Protein AF-A0A170WEF5-F1 (afdb_monomer_lite)

Organism: Triatoma infestans (NCBI:txid30076)

Foldseek 3Di:
DVVVVVLVVPCPCVCPLLVVVVPDQEDEAEQEQDDCPDPPPPDRPNVVSVVSVVSVVVVCVVCCVRHHYPYYHYDDDD

Structure (mmCIF, N/CA/C/O backbone):
data_AF-A0A170WEF5-F1
#
_entry.id   AF-A0A170WEF5-F1
#
loop_
_atom_site.group_PDB
_atom_site.id
_atom_site.type_symbol
_atom_site.label_atom_id
_atom_site.label_alt_id
_atom_site.label_comp_id
_atom_site.label_asym_id
_atom_site.label_entity_id
_atom_site.label_seq_id
_atom_site.pdbx_PDB_ins_code
_atom_site.Cartn_x
_atom_site.Cartn_y
_atom_site.Cartn_z
_atom_site.occupancy
_atom_site.B_iso_or_equiv
_atom_site.auth_seq_id
_atom_site.auth_comp_id
_atom_site.auth_asym_id
_atom_site.auth_atom_id
_atom_site.pdbx_PDB_model_num
ATOM 1 N N . MET A 1 1 ? 20.109 11.763 -5.709 1.00 41.53 1 MET A N 1
ATOM 2 C CA . MET A 1 1 ? 20.170 11.883 -4.234 1.00 41.53 1 MET A CA 1
ATOM 3 C C . MET A 1 1 ? 18.963 12.623 -3.652 1.00 41.53 1 MET A C 1
ATOM 5 O O . MET A 1 1 ? 18.464 12.184 -2.627 1.00 41.53 1 MET A O 1
ATOM 9 N N . GLU A 1 2 ? 18.417 13.647 -4.319 1.00 35.81 2 GLU A N 1
ATOM 10 C CA . GLU A 1 2 ? 17.280 14.432 -3.788 1.00 35.81 2 GLU A CA 1
ATOM 11 C C . GLU A 1 2 ? 15.917 13.706 -3.784 1.00 35.81 2 GLU A C 1
ATOM 13 O O . GLU A 1 2 ? 15.132 13.864 -2.856 1.00 35.81 2 GLU A O 1
ATOM 18 N N . ILE A 1 3 ? 15.644 12.828 -4.757 1.00 45.31 3 ILE A N 1
ATOM 19 C CA . ILE A 1 3 ? 14.347 12.121 -4.858 1.00 45.31 3 ILE A CA 1
ATOM 20 C C . ILE A 1 3 ? 14.195 11.012 -3.797 1.00 45.31 3 ILE A C 1
ATOM 22 O O . ILE A 1 3 ? 13.098 10.783 -3.291 1.00 45.31 3 ILE A O 1
ATOM 26 N N . TYR A 1 4 ? 15.293 10.366 -3.388 1.00 39.91 4 TYR A N 1
ATOM 27 C CA . TYR A 1 4 ? 15.259 9.380 -2.297 1.00 39.91 4 TYR A CA 1
ATOM 28 C C . TYR A 1 4 ? 14.854 10.020 -0.959 1.00 39.91 4 TYR A C 1
ATOM 30 O O . TYR A 1 4 ? 14.183 9.379 -0.152 1.00 39.91 4 TYR A O 1
ATOM 38 N N . LYS A 1 5 ? 15.175 11.307 -0.750 1.00 37.59 5 LYS A N 1
ATOM 39 C CA . LYS A 1 5 ? 14.743 12.058 0.437 1.00 37.59 5 LYS A CA 1
ATOM 40 C C . LYS A 1 5 ? 13.235 12.335 0.442 1.00 37.59 5 LYS A C 1
ATOM 42 O O . LYS A 1 5 ? 12.637 12.315 1.512 1.00 37.59 5 LYS A O 1
ATOM 47 N N . GLN A 1 6 ? 12.600 12.531 -0.719 1.00 44.50 6 GLN A N 1
ATOM 48 C CA . GLN A 1 6 ? 11.142 12.715 -0.789 1.00 44.50 6 GLN A CA 1
ATOM 49 C C . GLN A 1 6 ? 10.371 11.436 -0.445 1.00 44.50 6 GLN A C 1
ATOM 51 O O . GLN A 1 6 ? 9.360 11.517 0.243 1.00 44.50 6 GLN A O 1
ATOM 56 N N . MET A 1 7 ? 10.857 10.258 -0.854 1.00 47.19 7 MET A N 1
ATOM 57 C CA . MET A 1 7 ? 10.226 8.979 -0.488 1.00 47.19 7 MET A CA 1
ATOM 58 C C . MET A 1 7 ? 10.398 8.637 1.001 1.00 47.19 7 MET A C 1
ATOM 60 O O . MET A 1 7 ? 9.499 8.062 1.607 1.00 47.19 7 MET A O 1
ATOM 64 N N . LEU A 1 8 ? 11.526 9.016 1.612 1.00 47.44 8 LEU A N 1
ATOM 65 C CA . LEU A 1 8 ? 11.792 8.771 3.036 1.00 47.44 8 LEU A CA 1
ATOM 66 C C . LEU A 1 8 ? 11.056 9.745 3.978 1.00 47.44 8 LEU A C 1
ATOM 68 O O . LEU A 1 8 ? 10.782 9.383 5.120 1.00 47.44 8 LEU A O 1
ATOM 72 N N . ASN A 1 9 ? 10.668 10.936 3.507 1.00 47.97 9 ASN A N 1
ATOM 73 C CA . ASN A 1 9 ? 10.006 11.970 4.316 1.00 47.97 9 ASN A CA 1
ATOM 74 C C . ASN A 1 9 ? 8.467 11.988 4.186 1.00 47.97 9 ASN A C 1
ATOM 76 O O . ASN A 1 9 ? 7.840 13.038 4.315 1.00 47.97 9 ASN A O 1
ATOM 80 N N . TRP A 1 10 ? 7.820 10.829 4.016 1.00 52.75 10 TRP A N 1
ATOM 81 C CA . TRP A 1 10 ? 6.347 10.677 4.052 1.00 52.75 10 TRP A CA 1
ATOM 82 C C . TRP A 1 10 ? 5.716 10.883 5.451 1.00 52.75 10 TRP A C 1
ATOM 84 O O . TRP A 1 10 ? 4.586 10.480 5.709 1.00 52.75 10 TRP A O 1
ATOM 94 N N . ASN A 1 11 ? 6.416 11.553 6.370 1.00 53.19 11 ASN A N 1
ATOM 95 C CA . ASN A 1 11 ? 5.880 11.981 7.666 1.00 53.19 11 ASN A CA 1
ATOM 96 C C . ASN A 1 11 ? 5.030 13.263 7.573 1.00 53.19 11 ASN A C 1
ATOM 98 O O . ASN A 1 11 ? 4.647 13.803 8.604 1.00 53.19 11 ASN A O 1
ATOM 102 N N . TYR A 1 12 ? 4.726 13.767 6.372 1.00 53.53 12 TYR A N 1
ATOM 103 C CA . TYR A 1 12 ? 4.050 15.060 6.221 1.00 53.53 12 TYR A CA 1
ATOM 104 C C . TYR A 1 12 ? 2.603 15.074 6.738 1.00 53.53 12 TYR A C 1
ATOM 106 O O . TYR A 1 12 ? 2.073 16.146 7.016 1.00 53.53 12 TYR A O 1
ATOM 114 N N . GLN A 1 13 ? 1.962 13.910 6.907 1.00 66.19 13 GLN A N 1
ATOM 115 C CA . GLN A 1 13 ? 0.610 13.814 7.470 1.00 66.19 13 GLN A CA 1
ATOM 116 C C . GLN A 1 13 ? 0.467 12.585 8.383 1.00 66.19 13 GLN A C 1
ATOM 118 O O . GLN A 1 13 ? -0.127 11.581 7.984 1.00 66.19 13 GLN A O 1
ATOM 123 N N . PRO A 1 14 ? 0.989 12.638 9.623 1.00 66.50 14 PRO A N 1
ATOM 124 C CA . PRO A 1 14 ? 0.973 11.496 10.541 1.00 66.50 14 PRO A CA 1
ATOM 125 C C . PRO A 1 14 ? -0.444 10.985 10.847 1.00 66.50 14 PRO A C 1
ATOM 127 O O . PRO A 1 14 ? -0.609 9.807 11.153 1.00 66.50 14 PRO A O 1
ATOM 130 N N . ASN A 1 15 ? -1.458 11.843 10.694 1.00 81.81 15 ASN A N 1
ATOM 131 C CA . ASN A 1 15 ? -2.856 11.535 10.988 1.00 81.81 15 ASN A CA 1
ATOM 132 C C . ASN A 1 15 ? -3.689 11.132 9.761 1.00 81.81 15 ASN A C 1
ATOM 134 O O . ASN A 1 15 ? -4.865 10.825 9.921 1.00 81.81 15 ASN A O 1
ATOM 138 N N . MET A 1 16 ? -3.115 11.109 8.553 1.00 88.25 16 MET A N 1
ATOM 139 C CA . MET A 1 16 ? -3.860 10.809 7.322 1.00 88.25 16 MET A CA 1
ATOM 140 C C . MET A 1 16 ? -4.591 9.459 7.407 1.00 88.25 16 MET A C 1
ATOM 142 O O . MET A 1 16 ? -5.785 9.385 7.125 1.00 88.25 16 MET A O 1
ATOM 146 N N . TRP A 1 17 ? -3.901 8.404 7.850 1.00 90.12 17 TRP A N 1
ATOM 147 C CA . TRP A 1 17 ? -4.480 7.061 7.952 1.00 90.12 17 TRP A CA 1
ATOM 148 C C . TRP A 1 17 ? -5.612 6.971 8.974 1.00 90.12 17 TRP A C 1
ATOM 150 O O . TRP A 1 17 ? -6.597 6.285 8.717 1.00 90.12 17 TRP A O 1
ATOM 160 N N . SER A 1 18 ? -5.505 7.709 10.083 1.00 90.12 18 SER A N 1
ATOM 161 C CA . SER A 1 18 ? -6.578 7.826 11.074 1.00 90.12 18 SER A CA 1
ATOM 162 C C . SER A 1 18 ? -7.794 8.559 10.506 1.00 90.12 18 SER A C 1
ATOM 164 O O . SER A 1 18 ? -8.921 8.181 10.788 1.00 90.12 18 SER A O 1
ATOM 166 N N . THR A 1 19 ? -7.590 9.594 9.689 1.00 91.38 19 THR A N 1
ATOM 167 C CA . THR A 1 19 ? -8.698 10.294 9.024 1.00 91.38 19 THR A CA 1
ATOM 168 C C . THR A 1 19 ? -9.376 9.398 7.990 1.00 91.38 19 THR A C 1
ATOM 170 O O . THR A 1 19 ? -10.602 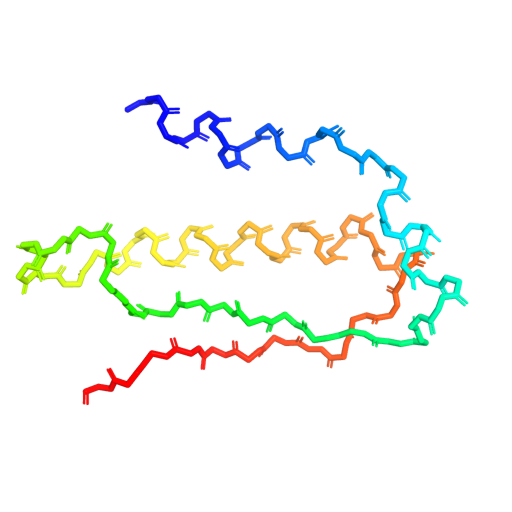9.349 7.922 1.00 91.38 19 THR A O 1
ATOM 173 N N . TYR A 1 20 ? -8.603 8.660 7.191 1.00 91.88 20 TYR A N 1
ATOM 174 C CA . TYR A 1 20 ? -9.166 7.769 6.180 1.00 91.88 20 TYR A CA 1
ATOM 175 C C . TYR A 1 20 ? -9.917 6.587 6.774 1.00 91.88 20 TYR A C 1
ATOM 177 O O . TYR A 1 20 ? -10.923 6.194 6.192 1.00 91.88 20 TYR A O 1
ATOM 185 N N . SER A 1 21 ? -9.502 6.058 7.926 1.00 94.00 21 SER A N 1
ATOM 186 C CA . SER A 1 21 ? -10.213 4.942 8.555 1.00 94.00 21 SER A CA 1
ATOM 187 C C . SER A 1 21 ? -11.599 5.310 9.088 1.00 94.00 21 SER A C 1
ATOM 189 O O . SER A 1 21 ? -12.435 4.423 9.239 1.00 94.00 21 SER A O 1
ATOM 191 N N . VAL A 1 22 ? -11.891 6.602 9.292 1.00 95.62 22 VAL A N 1
ATOM 192 C CA . VAL A 1 22 ? -13.249 7.078 9.621 1.00 95.62 22 VAL A CA 1
ATOM 193 C C . VAL A 1 22 ? -14.219 6.859 8.456 1.00 95.62 22 VAL A C 1
ATOM 195 O O . VAL A 1 22 ? -15.399 6.603 8.676 1.00 95.62 22 VAL A O 1
ATOM 198 N N . VAL A 1 23 ? -13.735 6.964 7.216 1.00 96.19 23 VAL A N 1
ATOM 199 C CA . VAL A 1 23 ? -14.573 6.927 6.004 1.00 96.19 23 VAL A CA 1
ATOM 200 C C . VAL A 1 23 ? -14.479 5.580 5.292 1.00 96.19 23 VAL A C 1
ATOM 202 O O . VAL A 1 23 ? -15.484 5.044 4.828 1.00 96.19 23 VAL A O 1
ATOM 205 N N . PHE A 1 24 ? -13.270 5.028 5.190 1.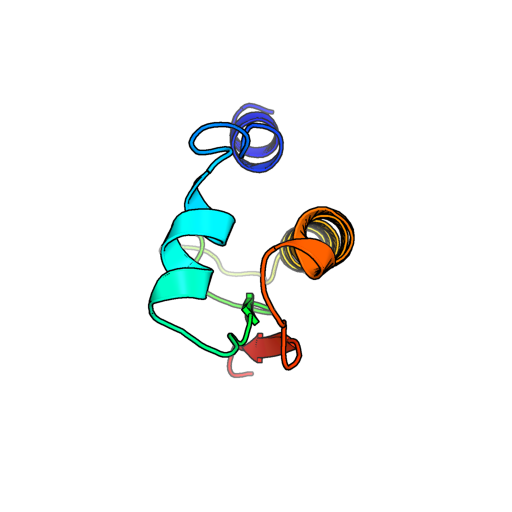00 96.06 24 PHE A N 1
ATOM 206 C CA . PHE A 1 24 ? -12.991 3.809 4.446 1.00 96.06 24 PHE A CA 1
ATOM 207 C C . PHE A 1 24 ? -12.725 2.650 5.409 1.00 96.06 24 PHE A C 1
ATOM 209 O O . PHE A 1 24 ? -11.695 2.643 6.085 1.00 96.06 24 PHE A O 1
ATOM 216 N N . PRO A 1 25 ? -13.588 1.617 5.433 1.00 93.94 25 PRO A N 1
ATOM 217 C CA . PRO A 1 25 ? -13.397 0.471 6.320 1.00 93.94 25 PRO A CA 1
ATOM 218 C C . PRO A 1 25 ? -12.156 -0.353 5.954 1.00 93.94 25 PRO A C 1
ATOM 220 O O . PRO A 1 25 ? -11.618 -1.069 6.793 1.00 93.94 25 PRO A O 1
ATOM 223 N N . ALA A 1 26 ? -11.706 -0.287 4.698 1.00 95.88 26 ALA A N 1
ATOM 224 C CA . ALA A 1 26 ? -10.456 -0.885 4.257 1.00 95.88 26 ALA A CA 1
ATOM 225 C C . ALA A 1 26 ? -9.964 -0.247 2.950 1.00 95.88 26 ALA A C 1
ATOM 227 O O . ALA A 1 26 ? -10.759 0.301 2.186 1.00 95.88 26 ALA A O 1
ATOM 228 N N . VAL A 1 27 ? -8.669 -0.384 2.662 1.00 95.38 27 VAL A N 1
ATOM 229 C CA . VAL A 1 27 ? -8.021 0.178 1.466 1.00 95.38 27 VAL A CA 1
ATOM 230 C C . VAL A 1 27 ? -7.132 -0.841 0.754 1.00 95.38 27 VAL A C 1
ATOM 232 O O . VAL A 1 27 ? -6.665 -1.811 1.352 1.00 95.38 27 VAL A O 1
ATOM 235 N N . TRP A 1 28 ? -6.874 -0.601 -0.530 1.00 95.88 28 TRP A N 1
ATOM 236 C CA . TRP A 1 28 ? -5.895 -1.333 -1.336 1.00 95.88 28 TRP A CA 1
ATOM 237 C C . TRP A 1 28 ? -4.732 -0.416 -1.701 1.00 95.88 28 TRP A C 1
ATOM 239 O O . TRP A 1 28 ? -4.925 0.779 -1.917 1.00 95.88 28 TRP A O 1
ATOM 249 N N . ILE A 1 29 ? -3.532 -0.982 -1.816 1.00 94.00 29 ILE A N 1
ATOM 250 C CA . ILE A 1 29 ? -2.361 -0.264 -2.330 1.00 94.00 29 ILE A CA 1
ATOM 251 C C . ILE A 1 29 ? -2.125 -0.682 -3.778 1.00 94.00 29 ILE A C 1
ATOM 253 O O . ILE A 1 29 ? -2.095 -1.871 -4.080 1.00 94.00 29 ILE A O 1
ATOM 257 N N . ALA A 1 30 ? -1.900 0.287 -4.662 1.00 92.25 30 ALA A N 1
ATOM 258 C CA . ALA A 1 30 ? -1.457 0.041 -6.030 1.00 92.25 30 ALA A CA 1
ATOM 259 C C . ALA A 1 30 ? 0.046 0.337 -6.140 1.00 92.25 30 ALA A C 1
ATOM 261 O O . ALA A 1 30 ? 0.469 1.492 -6.119 1.00 92.25 30 ALA A O 1
ATOM 262 N N . SER A 1 31 ? 0.865 -0.709 -6.236 1.00 90.88 31 SER A N 1
ATOM 263 C CA . SER A 1 31 ? 2.315 -0.590 -6.383 1.00 90.88 31 SER A CA 1
ATOM 264 C C . SER A 1 31 ? 2.699 -0.727 -7.855 1.00 90.88 31 SER A C 1
ATOM 266 O O . SER A 1 31 ? 2.467 -1.762 -8.471 1.00 90.88 31 SER A O 1
ATOM 268 N N . SER A 1 32 ? 3.288 0.313 -8.440 1.00 86.12 32 SER A N 1
ATOM 269 C CA . SER A 1 32 ? 3.717 0.278 -9.841 1.00 86.12 32 SER A CA 1
ATOM 270 C C . SER A 1 32 ? 4.980 -0.573 -10.017 1.00 86.12 32 SER A C 1
ATOM 272 O O . SER A 1 32 ? 5.993 -0.278 -9.382 1.00 86.12 32 SER A O 1
ATOM 274 N N . PHE A 1 33 ? 4.947 -1.549 -10.922 1.00 80.88 33 PHE A N 1
ATOM 275 C CA . PHE A 1 33 ? 6.105 -2.291 -11.436 1.00 80.88 33 PHE A CA 1
ATOM 276 C C . PHE A 1 33 ? 6.754 -1.606 -12.649 1.00 80.88 33 PHE A C 1
ATOM 278 O O . PHE A 1 33 ? 7.959 -1.721 -12.861 1.00 80.88 33 PHE A O 1
ATOM 285 N N . LYS A 1 34 ? 5.957 -0.884 -13.443 1.00 75.75 34 LYS A N 1
ATOM 286 C CA . LYS A 1 34 ? 6.377 -0.148 -14.643 1.00 75.75 34 LYS A CA 1
ATOM 287 C C . LYS A 1 34 ? 5.481 1.077 -14.833 1.00 75.75 34 LYS A C 1
ATOM 289 O O . LYS A 1 34 ? 4.306 1.044 -14.472 1.00 75.75 34 LYS A O 1
ATOM 294 N N . GLY A 1 35 ? 6.022 2.149 -15.405 1.00 73.31 35 GLY A N 1
ATOM 295 C CA . GLY A 1 35 ? 5.273 3.353 -15.768 1.00 73.31 35 GLY A CA 1
ATOM 296 C C . GLY A 1 35 ? 6.172 4.426 -16.382 1.00 73.31 35 GLY A C 1
ATOM 297 O O . GLY A 1 35 ? 7.396 4.330 -16.313 1.00 73.31 35 GLY A O 1
ATOM 298 N N . ALA A 1 36 ? 5.581 5.464 -16.971 1.00 63.88 36 ALA A N 1
ATOM 299 C CA . ALA A 1 36 ? 6.340 6.602 -17.480 1.00 63.88 36 ALA A CA 1
ATOM 300 C C . ALA A 1 36 ? 6.822 7.458 -16.301 1.00 63.88 36 ALA A C 1
ATOM 302 O O . ALA A 1 36 ? 6.113 8.340 -15.824 1.00 63.88 36 ALA A O 1
ATOM 303 N N . ARG A 1 37 ? 8.018 7.161 -15.779 1.00 67.25 37 ARG A N 1
ATOM 304 C CA . ARG A 1 37 ? 8.661 8.033 -14.78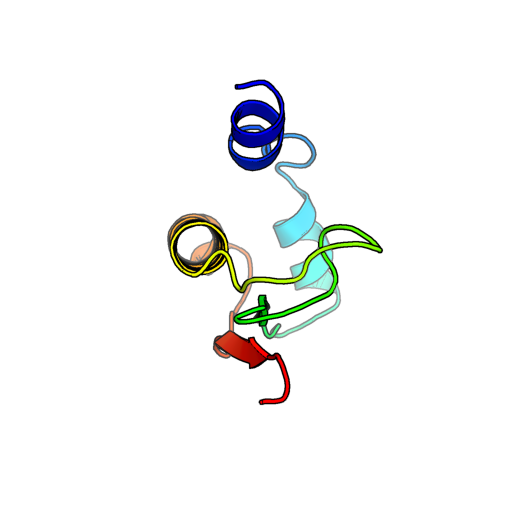5 1.00 67.25 37 ARG A CA 1
ATOM 305 C C . ARG A 1 37 ? 9.106 9.346 -15.426 1.00 67.25 37 ARG A C 1
ATOM 307 O O . ARG A 1 37 ? 8.909 10.401 -14.839 1.00 67.25 37 ARG A O 1
ATOM 314 N N . ASN A 1 38 ? 9.681 9.243 -16.619 1.00 66.75 38 ASN A N 1
ATOM 315 C CA . ASN A 1 38 ? 10.030 10.361 -17.478 1.00 66.75 38 ASN A CA 1
ATOM 316 C C . ASN A 1 38 ? 9.416 10.114 -18.865 1.00 66.75 38 ASN A C 1
ATOM 318 O O . ASN A 1 38 ? 9.260 8.948 -19.247 1.00 66.75 38 ASN A O 1
ATOM 322 N N . PRO A 1 39 ? 9.091 11.174 -19.622 1.00 66.88 39 PRO A N 1
ATOM 323 C CA . PRO A 1 39 ? 8.538 11.044 -20.971 1.00 66.88 39 PRO A CA 1
ATOM 324 C C . PRO A 1 39 ? 9.476 10.317 -21.952 1.00 66.88 39 PRO A C 1
ATOM 326 O O . PRO A 1 39 ? 9.011 9.792 -22.956 1.00 66.88 39 PRO A O 1
ATOM 329 N N . ASP A 1 40 ? 10.773 10.245 -21.649 1.00 67.31 40 ASP A N 1
ATOM 330 C CA . ASP A 1 40 ? 11.836 9.641 -22.457 1.00 67.31 40 ASP A CA 1
ATOM 331 C C . ASP A 1 40 ? 12.385 8.324 -21.872 1.00 67.31 40 ASP A C 1
ATOM 333 O O . ASP A 1 40 ? 13.432 7.835 -22.296 1.00 67.31 40 ASP A O 1
ATOM 337 N N . ALA A 1 41 ? 11.719 7.733 -20.875 1.00 67.25 41 ALA A N 1
ATOM 338 C CA . ALA A 1 41 ? 12.211 6.519 -20.230 1.00 67.25 41 ALA A CA 1
ATOM 339 C C . ALA A 1 41 ? 12.163 5.309 -21.185 1.00 67.25 41 ALA A C 1
ATOM 341 O O . ALA A 1 41 ? 11.122 4.681 -21.364 1.00 67.25 41 ALA A O 1
ATOM 342 N N . VAL A 1 42 ? 13.315 4.959 -21.766 1.00 65.38 42 VAL A N 1
ATOM 343 C CA . VAL A 1 42 ? 13.463 3.823 -22.699 1.00 65.38 42 VAL A CA 1
ATOM 344 C C . VAL A 1 42 ? 13.606 2.480 -21.968 1.00 65.38 42 VAL A C 1
ATOM 346 O O . VAL A 1 42 ? 13.309 1.427 -22.526 1.00 65.38 42 VAL A O 1
ATOM 349 N N . THR A 1 43 ? 14.054 2.491 -20.707 1.00 66.75 43 THR A N 1
ATOM 350 C CA . THR A 1 43 ? 14.314 1.273 -19.925 1.00 66.75 43 THR A CA 1
ATOM 351 C C . THR A 1 43 ? 13.555 1.256 -18.603 1.00 66.75 43 THR A C 1
ATOM 353 O O . THR A 1 43 ? 13.386 2.274 -17.926 1.00 66.75 43 THR A O 1
ATOM 356 N N . ASN A 1 44 ? 13.114 0.060 -18.206 1.00 68.94 44 ASN A N 1
ATOM 357 C CA . ASN A 1 44 ? 12.477 -0.146 -16.912 1.00 68.94 44 ASN A CA 1
ATOM 358 C C . ASN A 1 44 ? 13.539 -0.113 -15.806 1.00 68.94 44 ASN A C 1
ATOM 360 O O . ASN A 1 44 ? 14.394 -0.994 -15.721 1.00 68.94 44 ASN A O 1
ATOM 364 N N . GLN A 1 45 ? 13.454 0.867 -14.908 1.00 79.56 45 GLN A N 1
ATOM 365 C CA . GLN A 1 45 ? 14.288 0.909 -13.705 1.00 79.56 45 GLN A CA 1
ATOM 366 C C . GLN A 1 45 ? 13.726 -0.047 -12.639 1.00 79.56 45 GLN A C 1
ATOM 368 O O . GLN A 1 45 ? 13.108 0.391 -11.672 1.00 79.56 45 GLN A O 1
ATOM 373 N N . ILE A 1 46 ? 13.927 -1.360 -12.809 1.00 84.25 46 ILE A N 1
ATOM 374 C CA . ILE A 1 46 ? 13.355 -2.407 -11.932 1.00 84.25 46 ILE A CA 1
ATOM 375 C C . ILE A 1 46 ? 13.657 -2.136 -10.451 1.00 84.25 46 ILE A C 1
ATOM 377 O O . ILE A 1 46 ? 12.751 -2.169 -9.619 1.00 84.25 46 ILE A O 1
ATOM 381 N N . ASN A 1 47 ? 14.905 -1.781 -10.128 1.00 86.19 47 ASN A N 1
ATOM 382 C CA . ASN A 1 47 ? 15.313 -1.477 -8.753 1.00 86.19 47 ASN A CA 1
ATOM 383 C C . ASN A 1 47 ? 14.491 -0.336 -8.142 1.00 86.19 47 ASN A C 1
ATOM 385 O O . ASN A 1 47 ? 14.114 -0.407 -6.979 1.00 86.19 47 ASN A O 1
ATOM 389 N N . PHE A 1 48 ? 14.158 0.695 -8.920 1.00 84.94 48 PHE A N 1
ATOM 390 C CA . PHE A 1 48 ? 13.358 1.813 -8.428 1.00 84.94 48 PHE A CA 1
ATOM 391 C C . PHE A 1 48 ? 11.948 1.369 -8.021 1.00 84.94 48 PHE A C 1
ATOM 393 O O . PHE A 1 48 ? 11.481 1.699 -6.931 1.00 84.94 48 PHE A O 1
ATOM 400 N N . TYR A 1 49 ? 11.280 0.592 -8.872 1.00 86.88 49 TYR A N 1
ATOM 401 C CA . TYR A 1 49 ? 9.938 0.090 -8.581 1.00 86.88 49 TYR A CA 1
ATOM 402 C C . TYR A 1 49 ? 9.935 -0.922 -7.432 1.00 86.88 49 TYR A C 1
ATOM 404 O O . TYR A 1 49 ? 9.022 -0.912 -6.606 1.00 86.88 49 TYR A O 1
ATOM 412 N N . TYR A 1 50 ? 10.995 -1.722 -7.308 1.00 88.38 50 TYR A N 1
ATOM 413 C CA . TYR A 1 50 ? 11.195 -2.607 -6.165 1.00 88.38 50 TYR A CA 1
ATOM 414 C C . TYR A 1 50 ? 11.362 -1.839 -4.843 1.00 88.38 50 TYR A C 1
ATOM 416 O O . TYR A 1 50 ? 10.699 -2.157 -3.854 1.00 88.38 50 TYR A O 1
ATOM 424 N N . GLU A 1 51 ? 12.187 -0.787 -4.811 1.00 88.50 51 GLU A N 1
ATOM 425 C CA . GLU A 1 51 ? 12.326 0.065 -3.620 1.00 88.50 51 GLU A CA 1
ATOM 426 C C . GLU A 1 51 ? 11.010 0.774 -3.259 1.00 88.50 51 GLU A C 1
ATOM 428 O O . GLU A 1 51 ? 10.662 0.884 -2.078 1.00 88.50 51 GLU A O 1
ATOM 433 N N . ASN A 1 52 ? 10.233 1.196 -4.261 1.00 86.12 52 ASN A N 1
ATOM 434 C CA . ASN A 1 52 ? 8.903 1.764 -4.050 1.00 86.12 52 ASN A CA 1
ATOM 435 C C . ASN A 1 52 ? 7.949 0.738 -3.415 1.00 86.12 52 ASN A C 1
ATOM 437 O O . ASN A 1 52 ? 7.283 1.033 -2.423 1.00 86.12 52 ASN A O 1
ATOM 441 N N . HIS A 1 53 ? 7.929 -0.498 -3.922 1.00 91.44 53 HIS A N 1
ATOM 442 C CA . HIS A 1 53 ? 7.139 -1.583 -3.338 1.00 91.44 53 HIS A CA 1
ATOM 443 C C . HIS A 1 53 ? 7.528 -1.865 -1.879 1.00 91.44 53 HIS A C 1
ATOM 445 O O . HIS A 1 53 ? 6.668 -1.923 -1.000 1.00 91.44 53 HIS A O 1
ATOM 451 N N . LYS A 1 54 ? 8.830 -1.957 -1.578 1.00 92.31 54 LYS A N 1
ATOM 452 C CA . LYS A 1 54 ? 9.310 -2.125 -0.196 1.00 92.31 54 LYS A CA 1
ATOM 453 C C . LYS A 1 54 ? 8.892 -0.973 0.716 1.00 92.31 54 LYS A C 1
ATOM 455 O O . LYS A 1 54 ? 8.620 -1.192 1.895 1.00 92.31 54 LYS A O 1
ATOM 460 N N . SER A 1 55 ? 8.833 0.246 0.189 1.00 89.38 55 SER A N 1
ATOM 461 C CA . SER A 1 55 ? 8.388 1.419 0.945 1.00 89.38 55 SER A CA 1
ATOM 462 C C . SER A 1 55 ? 6.906 1.312 1.319 1.00 89.38 55 SER A C 1
ATOM 464 O O . SER A 1 55 ? 6.552 1.578 2.468 1.00 89.38 55 SER A O 1
ATOM 466 N N . TRP A 1 56 ? 6.062 0.795 0.419 1.00 91.19 56 TRP A N 1
ATOM 467 C CA . TRP A 1 56 ? 4.677 0.444 0.747 1.00 91.19 56 TRP A CA 1
ATOM 468 C C . TRP A 1 56 ? 4.578 -0.622 1.839 1.00 91.19 56 TRP A C 1
ATOM 470 O O . TRP A 1 56 ? 3.761 -0.476 2.742 1.00 91.19 56 TRP A O 1
ATOM 480 N N . MET A 1 57 ? 5.428 -1.654 1.821 1.00 93.81 57 MET A N 1
ATOM 481 C CA . MET A 1 57 ? 5.398 -2.703 2.854 1.00 93.81 57 MET A CA 1
ATOM 482 C C . MET A 1 57 ? 5.736 -2.155 4.243 1.00 93.81 57 MET A C 1
ATOM 484 O O . MET A 1 57 ? 5.076 -2.493 5.225 1.00 93.81 57 MET A O 1
ATOM 488 N N . LYS A 1 58 ? 6.717 -1.247 4.326 1.00 92.94 58 LYS A N 1
ATOM 489 C CA . LYS A 1 58 ? 7.042 -0.537 5.575 1.00 92.94 58 LYS A CA 1
ATOM 490 C C . LYS A 1 58 ? 5.858 0.290 6.075 1.00 92.94 58 LYS A C 1
ATOM 492 O O . LYS A 1 58 ? 5.613 0.342 7.276 1.00 92.94 58 LYS A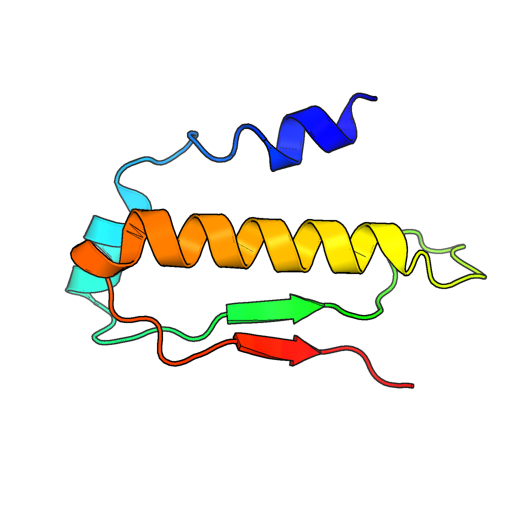 O 1
ATOM 497 N N . LEU A 1 59 ? 5.124 0.924 5.161 1.00 90.50 59 LEU A N 1
ATOM 498 C CA . LEU A 1 59 ? 3.940 1.707 5.493 1.00 90.50 59 LEU A CA 1
ATOM 499 C C . LEU A 1 59 ? 2.816 0.816 6.029 1.00 90.50 59 LEU A C 1
ATOM 501 O O . LEU A 1 59 ? 2.261 1.125 7.081 1.00 90.50 59 LEU A O 1
ATOM 505 N N . VAL A 1 60 ? 2.508 -0.291 5.345 1.00 92.62 60 VAL A N 1
ATOM 506 C CA . VAL A 1 60 ? 1.492 -1.255 5.795 1.00 92.62 60 VAL A CA 1
ATOM 507 C C . VAL A 1 60 ? 1.820 -1.728 7.205 1.00 92.62 60 VAL A C 1
ATOM 509 O O . VAL A 1 60 ? 0.974 -1.634 8.088 1.00 92.62 60 VAL A O 1
ATOM 512 N N . ALA A 1 61 ? 3.065 -2.143 7.452 1.00 93.06 61 ALA A N 1
ATOM 513 C CA . ALA A 1 61 ? 3.499 -2.576 8.778 1.00 93.06 61 ALA A CA 1
ATOM 514 C C . ALA A 1 61 ? 3.337 -1.478 9.846 1.00 93.06 61 ALA A C 1
ATOM 516 O O . ALA A 1 61 ? 2.945 -1.771 10.971 1.00 93.06 61 ALA A O 1
ATOM 517 N N . LYS A 1 62 ? 3.605 -0.214 9.494 1.00 91.94 62 LYS A N 1
ATOM 518 C CA . LYS A 1 62 ? 3.522 0.928 10.416 1.00 91.94 62 LYS A CA 1
ATOM 519 C C . LYS A 1 62 ? 2.088 1.342 10.767 1.00 91.94 62 LYS A C 1
ATOM 521 O O . LYS A 1 62 ? 1.891 1.843 11.865 1.00 91.94 62 LYS A O 1
ATOM 526 N N . TYR A 1 63 ? 1.130 1.197 9.850 1.00 92.75 63 TYR A N 1
ATOM 527 C CA . TYR A 1 63 ? -0.221 1.771 9.994 1.00 92.75 63 TYR A CA 1
ATOM 528 C C . TYR A 1 63 ? -1.356 0.742 9.999 1.00 92.75 63 TYR A C 1
ATOM 530 O O . TYR A 1 63 ? -2.526 1.126 9.961 1.00 92.75 63 TYR A O 1
ATOM 538 N N . SER A 1 64 ? -1.047 -0.556 10.052 1.00 93.25 64 SER A N 1
ATOM 539 C CA . SER A 1 64 ? -2.072 -1.612 10.131 1.00 93.25 64 SER A CA 1
ATOM 540 C C . SER A 1 64 ? -2.922 -1.543 11.408 1.00 93.25 64 SER A C 1
ATOM 542 O O . SER A 1 64 ? -4.003 -2.121 11.446 1.00 93.25 64 SER A O 1
ATOM 544 N N . ASP A 1 65 ? -2.473 -0.819 12.438 1.00 93.50 65 ASP A N 1
ATOM 545 C CA . ASP A 1 65 ? -3.255 -0.508 13.641 1.00 93.50 65 ASP A CA 1
ATOM 546 C C . ASP A 1 65 ? -4.253 0.648 13.431 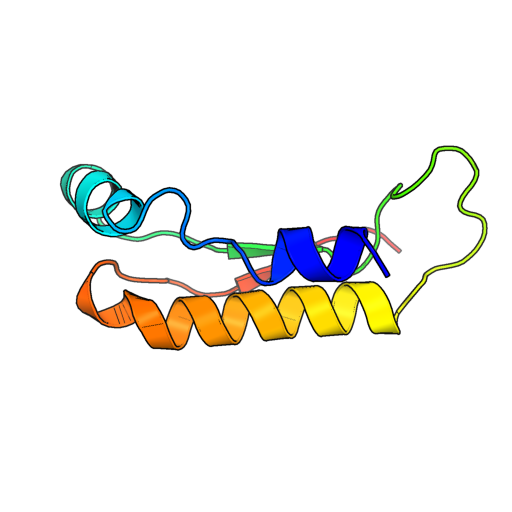1.00 93.50 65 ASP A C 1
ATOM 548 O O . ASP A 1 65 ? -5.173 0.818 14.230 1.00 93.50 65 ASP A O 1
ATOM 552 N N . LYS A 1 66 ? -4.076 1.464 12.382 1.00 93.12 66 LYS A N 1
ATOM 553 C CA . LYS A 1 66 ? -4.928 2.626 12.075 1.00 93.12 66 LYS A CA 1
ATOM 554 C C . LYS A 1 66 ? -5.976 2.341 11.013 1.00 93.12 66 LYS A C 1
ATOM 556 O O . LYS A 1 66 ? -7.060 2.914 11.079 1.00 93.12 66 LYS A O 1
ATOM 561 N N . ILE A 1 67 ? -5.647 1.511 10.026 1.00 94.56 67 ILE A N 1
ATOM 562 C CA . ILE A 1 67 ? -6.526 1.190 8.902 1.00 94.56 67 ILE A CA 1
ATOM 563 C C . ILE A 1 67 ? -6.290 -0.241 8.422 1.00 94.56 67 ILE A C 1
ATOM 565 O O . ILE A 1 67 ? -5.171 -0.754 8.451 1.00 94.56 67 ILE A O 1
ATOM 569 N N . THR A 1 68 ? -7.343 -0.887 7.927 1.00 96.44 68 THR A N 1
ATOM 570 C CA . THR A 1 68 ? -7.228 -2.212 7.320 1.00 96.44 68 THR A CA 1
ATOM 571 C C . THR A 1 68 ? -6.737 -2.110 5.877 1.00 96.44 68 THR A C 1
ATOM 573 O O . THR A 1 68 ? -7.436 -1.602 4.999 1.00 96.44 68 THR A O 1
ATOM 576 N N . PHE A 1 69 ? -5.559 -2.665 5.602 1.00 95.94 69 PHE A N 1
ATOM 577 C CA . PHE A 1 69 ? -5.074 -2.888 4.240 1.00 95.94 69 PHE A CA 1
ATOM 578 C C . PHE A 1 69 ? -5.547 -4.256 3.739 1.00 95.94 69 PHE A C 1
ATOM 580 O O . PHE A 1 69 ? -5.276 -5.279 4.360 1.00 95.94 69 PHE A O 1
ATOM 587 N N . ARG A 1 70 ? -6.252 -4.292 2.605 1.00 96.81 70 ARG A N 1
ATOM 588 C CA . ARG A 1 70 ? -6.739 -5.539 1.983 1.00 96.81 70 ARG A CA 1
ATOM 589 C C . ARG A 1 70 ? -5.648 -6.306 1.247 1.00 96.81 70 ARG A C 1
ATOM 591 O O . ARG A 1 70 ? -5.746 -7.518 1.096 1.00 96.81 70 ARG A O 1
ATOM 598 N N . GLY A 1 71 ? -4.633 -5.596 0.776 1.00 94.19 71 GLY A N 1
ATOM 599 C CA . GLY A 1 71 ? -3.546 -6.160 -0.002 1.00 94.19 71 GLY A CA 1
ATOM 600 C C . GLY A 1 71 ? -2.906 -5.118 -0.905 1.00 94.19 71 GLY A C 1
ATOM 601 O O . GLY A 1 71 ? -3.256 -3.931 -0.880 1.00 94.19 71 GLY A O 1
ATOM 602 N N . VAL A 1 72 ? -1.958 -5.586 -1.712 1.00 93.62 72 VAL A N 1
ATOM 603 C CA . VAL A 1 72 ? -1.234 -4.767 -2.683 1.00 93.62 72 VAL A CA 1
ATOM 604 C C . VAL A 1 72 ? -1.425 -5.354 -4.071 1.00 93.62 72 VAL A C 1
ATOM 606 O O . VAL A 1 72 ? -1.150 -6.528 -4.297 1.00 93.62 72 VAL A O 1
ATOM 609 N N . ILE A 1 73 ? -1.894 -4.522 -4.995 1.00 93.62 73 ILE A N 1
ATOM 610 C CA . ILE A 1 73 ? -2.009 -4.844 -6.413 1.00 93.62 73 ILE A CA 1
ATOM 611 C C . ILE A 1 73 ? -0.779 -4.279 -7.111 1.00 93.62 73 ILE A C 1
ATOM 613 O O . ILE A 1 73 ? -0.504 -3.079 -7.027 1.00 93.62 73 ILE A O 1
ATOM 617 N N . THR A 1 74 ? -0.047 -5.137 -7.812 1.00 88.94 74 THR A N 1
ATOM 618 C CA . THR A 1 74 ? 1.061 -4.707 -8.664 1.00 88.94 74 THR A CA 1
ATOM 619 C C . THR A 1 74 ? 0.519 -4.273 -10.022 1.00 88.94 74 THR A C 1
ATOM 621 O O . THR A 1 74 ? -0.189 -5.034 -10.677 1.00 88.94 74 THR A O 1
ATOM 624 N N . THR A 1 75 ? 0.831 -3.051 -10.446 1.00 87.56 75 THR A N 1
ATOM 625 C CA . THR A 1 75 ? 0.325 -2.453 -11.692 1.00 87.56 75 THR A CA 1
ATOM 626 C C . THR A 1 75 ? 1.454 -2.192 -12.693 1.00 87.56 75 THR A C 1
ATOM 628 O O . THR A 1 75 ? 2.613 -2.051 -12.307 1.00 87.56 75 THR A O 1
ATOM 631 N N . GLY A 1 76 ? 1.131 -2.102 -13.986 1.00 81.25 76 GLY A N 1
ATOM 632 C CA . GLY A 1 76 ? 2.091 -1.799 -15.056 1.00 81.25 76 GLY A CA 1
ATOM 633 C C . GLY A 1 76 ? 2.072 -2.856 -16.156 1.00 81.25 76 GLY A C 1
ATOM 634 O O . GLY A 1 76 ? 2.645 -3.930 -15.995 1.00 81.25 76 GLY A O 1
ATOM 635 N N . TRP A 1 77 ? 1.406 -2.536 -17.266 1.00 65.62 77 TRP A N 1
ATOM 636 C CA . TRP A 1 77 ? 1.283 -3.406 -18.438 1.00 65.62 77 TRP A CA 1
ATOM 637 C C . TRP A 1 77 ? 2.653 -3.725 -19.055 1.00 65.62 77 TRP A C 1
ATOM 639 O O . TRP A 1 77 ? 3.520 -2.844 -1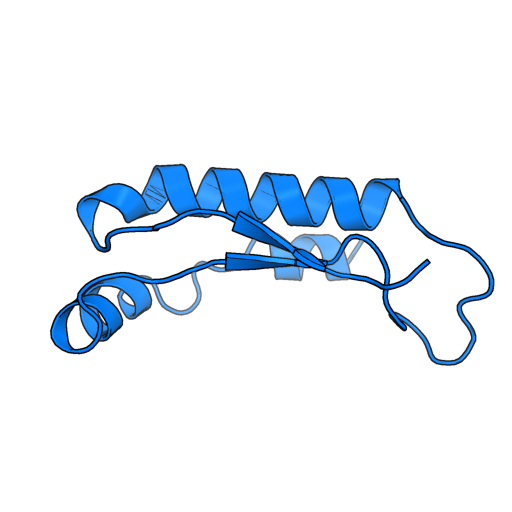9.140 1.00 65.62 77 TRP A O 1
ATOM 649 N N . GLN A 1 78 ? 2.846 -4.983 -19.468 1.00 53.84 78 GLN A N 1
ATOM 650 C CA . GLN A 1 78 ? 4.043 -5.404 -20.199 1.00 53.84 78 GLN A CA 1
ATOM 651 C C . GLN A 1 78 ? 3.959 -4.972 -21.654 1.00 53.84 78 GLN A C 1
ATOM 653 O O . GLN A 1 78 ? 2.948 -5.308 -22.303 1.00 53.84 78 GLN A O 1
#

pLDDT: mean 79.34, std 17.77, range [35.81, 96.81]

InterPro domains:
  IPR038901 Hexosaminidase D-like [PTHR21040] (4-78)

Sequence (78 aa):
MEIYKQMLNWNYQPNMWSTYSVVFPAVWIASSFKGARNPDAVTNQINFYYENHKSWMKLVAKYSDKITFRGVITTGWQ

Secondary structure (DSSP, 8-state):
-HHHHHHHTGGG-TTHHHHHHHH-S-EEEEEESS--SSTT--S--HHHHHHHHHHHHHHHHHHTTTS-EEEEEEE---

Radius of gyration: 14.28 Å; chains: 1; bounding box: 35×21×36 Å